Protein AF-A0A973ZEH2-F1 (afdb_monomer_lite)

Secondary structure (DSSP, 8-state):
------------TTTT-TT-EE--EEEE-SSSEEEEE--EE---S-SS--TT--SHHHHHHHHHHHHT--TT---TTS--GGGGS-EEEEE--

Radius of gyration: 17.96 Å; chains: 1; bounding box: 42×30×56 Å

Structure (mmCIF, N/CA/C/O backbone):
data_AF-A0A973ZEH2-F1
#
_entry.id   AF-A0A973ZEH2-F1
#
loop_
_atom_site.group_PDB
_atom_site.id
_atom_site.type_symbol
_atom_site.label_atom_id
_atom_site.label_alt_id
_atom_site.label_comp_id
_atom_site.label_asym_id
_atom_site.label_entity_id
_atom_site.label_seq_id
_atom_site.pdbx_PDB_ins_code
_atom_site.Cartn_x
_atom_site.Cartn_y
_atom_site.Cartn_z
_atom_site.occupancy
_atom_site.B_iso_or_equiv
_atom_site.auth_seq_id
_atom_site.auth_comp_id
_atom_site.auth_asym_id
_atom_site.auth_atom_id
_atom_site.pdbx_PDB_model_num
ATOM 1 N N . SER A 1 1 ? -12.916 11.587 31.304 1.00 45.41 1 SER A N 1
ATOM 2 C CA . SER A 1 1 ? -11.609 11.996 30.753 1.00 45.41 1 SER A CA 1
ATOM 3 C C . SER A 1 1 ? -11.612 11.669 29.269 1.00 45.41 1 SER A C 1
ATOM 5 O O . SER A 1 1 ? -11.519 10.506 28.904 1.00 45.41 1 SER A O 1
ATOM 7 N N . GLY A 1 2 ? -11.858 12.674 28.422 1.00 53.09 2 GLY A N 1
ATOM 8 C CA . GLY A 1 2 ? -11.977 12.516 26.967 1.00 53.09 2 GLY A CA 1
ATOM 9 C C . GLY A 1 2 ? -10.608 12.302 26.331 1.00 53.09 2 GLY A C 1
ATOM 10 O O . GLY A 1 2 ? -9.922 13.264 26.007 1.00 53.09 2 GLY A O 1
ATOM 11 N N . GLY A 1 3 ? -10.183 11.041 26.248 1.00 52.94 3 GLY A N 1
ATOM 12 C CA . GLY A 1 3 ? -8.869 10.662 25.745 1.00 52.94 3 GLY A CA 1
ATOM 13 C C . GLY A 1 3 ? -8.741 10.947 24.255 1.00 52.94 3 GLY A C 1
ATOM 14 O O . GLY A 1 3 ? -9.266 10.206 23.431 1.00 52.94 3 GLY A O 1
ATOM 15 N N . HIS A 1 4 ? -8.015 12.004 23.908 1.00 61.41 4 HIS A N 1
ATOM 16 C CA . HIS A 1 4 ? -7.475 12.167 22.567 1.00 61.41 4 HIS A CA 1
ATOM 17 C C . HIS A 1 4 ? -6.395 11.095 22.368 1.00 61.41 4 HIS A C 1
ATOM 19 O O . HIS A 1 4 ? -5.327 11.169 22.973 1.00 61.41 4 HIS A O 1
ATOM 25 N N . ALA A 1 5 ? -6.694 10.068 21.574 1.00 67.56 5 ALA A N 1
ATOM 26 C CA . ALA A 1 5 ? -5.713 9.067 21.177 1.00 67.56 5 ALA A CA 1
ATOM 27 C C . ALA A 1 5 ? -4.939 9.589 19.961 1.00 67.56 5 ALA A C 1
ATOM 29 O O . ALA A 1 5 ? -5.533 9.915 18.932 1.00 67.56 5 ALA A 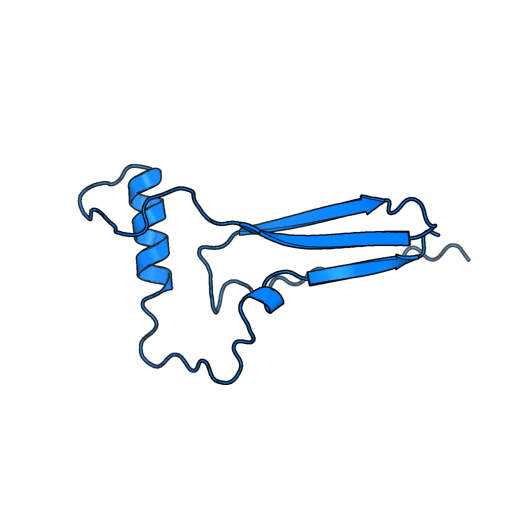O 1
ATOM 30 N N . PHE A 1 6 ? -3.619 9.695 20.096 1.00 70.88 6 PHE A N 1
ATOM 31 C CA . PHE A 1 6 ? -2.731 9.911 18.962 1.00 70.88 6 PHE A CA 1
ATOM 32 C C . PHE A 1 6 ? -2.477 8.565 18.281 1.00 70.88 6 PHE A C 1
ATOM 34 O O . PHE A 1 6 ? -2.234 7.567 18.959 1.00 70.88 6 PHE A O 1
ATOM 41 N N . TRP A 1 7 ? -2.530 8.553 16.953 1.00 72.50 7 TRP A N 1
ATOM 42 C CA . TRP A 1 7 ? -2.244 7.376 16.142 1.00 72.50 7 TRP A CA 1
ATOM 43 C C . TRP A 1 7 ? -1.121 7.706 15.170 1.00 72.50 7 TRP A C 1
ATOM 45 O O . TRP A 1 7 ? -1.081 8.797 14.603 1.00 72.50 7 TRP A O 1
ATOM 55 N N . GLU A 1 8 ? -0.236 6.742 14.957 1.00 74.88 8 GLU A N 1
ATOM 56 C CA . GLU A 1 8 ? 0.820 6.806 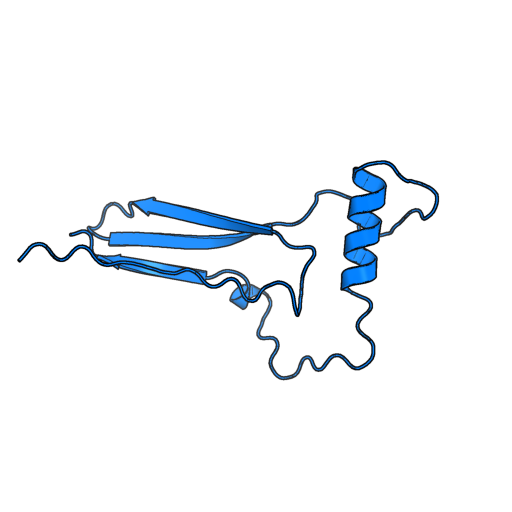13.958 1.00 74.88 8 GLU A CA 1
ATOM 57 C C . GLU A 1 8 ? 0.627 5.659 12.965 1.00 74.88 8 GLU A C 1
ATOM 59 O O . GLU A 1 8 ? 0.354 4.522 13.353 1.00 74.88 8 GLU A O 1
ATOM 64 N N . ILE A 1 9 ? 0.783 5.962 11.677 1.00 72.88 9 ILE A N 1
ATOM 65 C CA . ILE A 1 9 ? 0.842 4.960 10.615 1.00 72.88 9 ILE A CA 1
ATOM 66 C C . ILE A 1 9 ? 2.271 4.962 10.080 1.00 72.88 9 ILE A C 1
ATOM 68 O O . ILE A 1 9 ? 2.676 5.885 9.378 1.00 72.88 9 ILE A O 1
ATOM 72 N N . SER A 1 10 ? 3.024 3.910 10.391 1.00 70.56 10 SER A N 1
ATOM 73 C CA . SER A 1 10 ? 4.350 3.681 9.817 1.00 70.56 10 SER A CA 1
ATOM 74 C C . SER A 1 10 ? 4.223 2.808 8.569 1.00 70.56 10 SER A C 1
ATOM 76 O O . SER A 1 10 ? 3.935 1.615 8.655 1.00 70.56 10 SER A O 1
ATOM 78 N N . THR A 1 11 ? 4.421 3.387 7.383 1.00 66.62 11 THR A N 1
ATOM 79 C CA . THR A 1 11 ? 4.409 2.625 6.126 1.00 66.62 11 THR A CA 1
ATOM 80 C C . THR A 1 11 ? 5.784 2.007 5.873 1.00 66.62 11 THR A C 1
ATOM 82 O O . THR A 1 11 ? 6.720 2.705 5.492 1.00 66.62 11 THR A O 1
ATOM 85 N N . ALA A 1 12 ? 5.912 0.688 6.027 1.00 57.66 12 ALA A N 1
ATOM 86 C CA . ALA A 1 12 ? 7.160 -0.043 5.761 1.00 57.66 12 ALA A CA 1
ATOM 87 C C . ALA A 1 12 ? 7.464 -0.266 4.253 1.00 57.66 12 ALA A C 1
ATOM 89 O O . ALA A 1 12 ? 8.390 -0.994 3.905 1.00 57.66 12 ALA A O 1
ATOM 90 N N . SER A 1 13 ? 6.689 0.327 3.335 1.00 53.03 13 SER A N 1
ATOM 91 C CA . SER A 1 13 ? 6.500 -0.181 1.963 1.00 53.03 13 SER A CA 1
ATOM 92 C C . SER A 1 13 ? 7.639 0.041 0.960 1.00 53.03 13 SER A C 1
ATOM 94 O O . SER A 1 13 ? 7.521 -0.437 -0.165 1.00 53.03 13 SER A O 1
ATOM 96 N N . HIS A 1 14 ? 8.741 0.710 1.314 1.00 54.59 14 HIS A N 1
ATOM 97 C CA . HIS A 1 14 ? 9.841 0.915 0.357 1.00 54.59 14 HIS A CA 1
ATOM 98 C C . HIS A 1 14 ? 10.760 -0.301 0.173 1.00 54.59 14 HIS A C 1
ATOM 100 O O . HIS A 1 14 ? 11.579 -0.286 -0.741 1.00 54.59 14 HIS A O 1
ATOM 106 N N . VAL A 1 15 ? 10.662 -1.332 1.019 1.00 57.88 15 VAL A N 1
ATOM 107 C CA . VAL A 1 15 ? 11.586 -2.477 0.942 1.00 57.88 15 VAL A CA 1
ATOM 108 C C . VAL A 1 15 ? 11.152 -3.491 -0.120 1.00 57.88 15 VAL A C 1
ATOM 110 O O . VAL A 1 15 ? 11.995 -3.945 -0.887 1.00 57.88 15 VAL A O 1
ATOM 113 N N . ASP A 1 16 ? 9.853 -3.801 -0.211 1.00 64.75 16 ASP A N 1
ATOM 114 C CA . ASP A 1 16 ? 9.381 -4.918 -1.048 1.00 64.75 16 ASP A CA 1
ATOM 115 C C . ASP A 1 16 ? 8.694 -4.482 -2.349 1.00 64.75 16 ASP A C 1
ATOM 117 O O . ASP A 1 16 ? 8.883 -5.104 -3.393 1.00 64.75 16 ASP A O 1
ATOM 121 N N . PHE A 1 17 ? 7.878 -3.423 -2.303 1.00 76.94 17 PHE A N 1
ATOM 122 C CA . PHE A 1 17 ? 7.097 -2.956 -3.453 1.00 76.94 17 PHE A CA 1
ATOM 123 C C . PHE A 1 17 ? 7.077 -1.422 -3.519 1.00 76.94 17 PHE A C 1
ATOM 125 O O . PHE A 1 17 ? 6.007 -0.816 -3.391 1.00 76.94 17 PHE A O 1
ATOM 132 N N . PRO A 1 18 ? 8.242 -0.772 -3.700 1.00 79.56 18 PRO A N 1
ATOM 133 C CA . PRO A 1 18 ? 8.351 0.685 -3.651 1.00 79.56 18 PRO A CA 1
ATOM 134 C C . PRO A 1 18 ? 7.522 1.378 -4.749 1.00 79.56 18 PRO A C 1
ATOM 136 O O . PRO A 1 18 ? 7.170 2.551 -4.616 1.00 79.56 18 PRO A O 1
ATOM 139 N N . GLN A 1 19 ? 7.151 0.661 -5.816 1.00 87.00 19 GLN A N 1
ATOM 140 C CA . GLN A 1 19 ? 6.266 1.153 -6.871 1.00 87.00 19 GLN A CA 1
ATOM 141 C C . GLN A 1 19 ? 4.790 1.272 -6.491 1.00 87.00 19 GLN A C 1
ATOM 143 O O . GLN A 1 19 ? 4.022 1.882 -7.238 1.00 87.00 19 GLN A O 1
ATOM 148 N N . LEU A 1 20 ? 4.379 0.692 -5.363 1.00 86.62 20 LEU A N 1
ATOM 149 C CA . LEU A 1 20 ? 3.005 0.776 -4.887 1.00 86.62 20 LEU A CA 1
ATOM 150 C C . LEU A 1 20 ? 2.824 2.007 -4.000 1.00 86.62 20 LEU A C 1
ATOM 152 O O . LEU A 1 20 ? 3.593 2.245 -3.070 1.00 86.62 20 LEU A O 1
ATOM 156 N N . ALA A 1 21 ? 1.752 2.753 -4.249 1.00 86.81 21 ALA A N 1
ATOM 157 C CA . ALA A 1 21 ? 1.262 3.762 -3.318 1.00 86.81 21 ALA A CA 1
ATOM 158 C C . ALA A 1 21 ? 0.196 3.149 -2.401 1.00 86.81 21 ALA A C 1
ATOM 160 O O . ALA A 1 21 ? -0.408 2.125 -2.726 1.00 86.81 21 ALA A O 1
ATOM 161 N N . ARG A 1 22 ? -0.043 3.774 -1.245 1.00 88.12 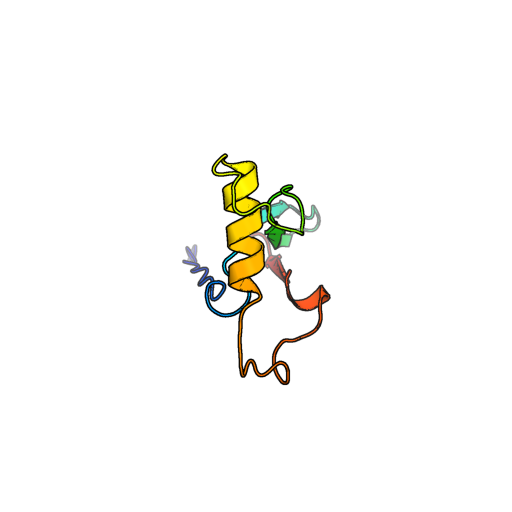22 ARG A N 1
ATOM 162 C CA . ARG A 1 22 ? -1.042 3.328 -0.267 1.00 88.12 22 ARG A CA 1
ATOM 163 C C . ARG A 1 22 ? -2.086 4.411 -0.046 1.00 88.12 22 ARG A C 1
ATOM 165 O O . ARG A 1 22 ? -1.732 5.545 0.268 1.00 88.12 22 ARG A O 1
ATOM 172 N N . ILE A 1 23 ? -3.354 4.040 -0.174 1.00 90.69 23 ILE A N 1
ATOM 173 C CA . ILE A 1 23 ? -4.489 4.863 0.239 1.00 90.69 23 ILE A CA 1
ATOM 174 C C . ILE A 1 23 ? -4.876 4.445 1.658 1.00 90.69 23 ILE A C 1
ATOM 176 O O . ILE A 1 23 ? -4.883 3.257 1.977 1.00 90.69 23 ILE A O 1
ATOM 180 N N . ILE A 1 24 ? -5.171 5.432 2.504 1.00 91.06 24 ILE A N 1
ATOM 181 C CA . ILE A 1 24 ? -5.801 5.221 3.806 1.00 91.06 24 ILE A CA 1
ATOM 182 C C . ILE A 1 24 ? -7.239 5.718 3.698 1.00 91.06 24 ILE A C 1
ATOM 184 O O . ILE A 1 24 ? -7.466 6.918 3.543 1.00 91.06 24 ILE A O 1
ATOM 188 N N . GLU A 1 25 ? -8.197 4.800 3.749 1.00 93.94 25 GLU A N 1
ATOM 189 C CA . GLU A 1 25 ? -9.624 5.112 3.638 1.00 93.94 25 GLU A CA 1
ATOM 190 C C . GLU A 1 25 ? -10.278 4.965 5.007 1.00 93.94 25 GLU A C 1
ATOM 192 O O . GLU A 1 25 ? -10.110 3.941 5.667 1.00 93.94 25 GLU A O 1
ATOM 197 N N . VAL A 1 26 ? -11.019 5.989 5.431 1.00 94.56 26 VAL A N 1
ATOM 198 C CA . VAL A 1 26 ? -11.765 5.984 6.694 1.00 94.56 26 VAL A CA 1
ATOM 199 C C . VAL A 1 26 ? -13.236 5.774 6.374 1.00 94.56 26 VAL A C 1
ATOM 201 O O . VAL A 1 26 ? -13.838 6.588 5.673 1.00 94.56 26 VAL A O 1
ATOM 204 N N . VAL A 1 27 ? -13.809 4.691 6.889 1.00 97.19 27 VAL A N 1
ATOM 205 C CA . VAL A 1 27 ? -15.184 4.283 6.592 1.00 97.19 27 VAL A CA 1
ATOM 206 C C . VAL A 1 27 ? -15.989 4.196 7.877 1.00 97.19 27 VAL A C 1
ATOM 208 O O . VAL A 1 27 ? -15.567 3.577 8.849 1.00 97.19 27 VAL A O 1
ATOM 211 N N . ASP A 1 28 ? -17.163 4.818 7.877 1.00 96.75 28 ASP A N 1
ATOM 212 C CA . ASP A 1 28 ? -18.188 4.589 8.886 1.00 96.75 28 ASP A CA 1
ATOM 213 C C . ASP A 1 28 ? -18.973 3.319 8.521 1.00 96.75 28 ASP A C 1
ATOM 215 O O . ASP A 1 28 ? -19.621 3.270 7.475 1.00 96.75 28 ASP A O 1
ATOM 219 N N . ASN A 1 29 ? -18.938 2.308 9.392 1.00 97.06 29 ASN A N 1
ATOM 220 C CA . ASN A 1 29 ? -19.585 1.016 9.141 1.00 97.06 29 ASN A CA 1
ATOM 221 C C . ASN A 1 29 ? -21.090 0.999 9.474 1.00 97.06 29 ASN A C 1
ATOM 223 O O . ASN A 1 29 ? -21.771 0.005 9.238 1.00 97.06 29 ASN A O 1
ATOM 227 N N . GLY A 1 30 ? -21.634 2.074 10.050 1.00 97.56 30 GLY A N 1
ATOM 228 C CA . GLY A 1 30 ? -23.047 2.193 10.428 1.00 97.56 30 GLY A CA 1
ATOM 229 C C . GLY A 1 30 ? -23.467 1.378 11.658 1.00 97.56 30 GLY A C 1
ATOM 230 O O . GLY A 1 30 ? -24.598 1.508 12.116 1.00 97.56 30 GLY A O 1
ATOM 231 N N . ASP A 1 31 ? -22.563 0.591 12.238 1.00 97.00 31 ASP A N 1
ATOM 232 C CA . ASP A 1 31 ? -22.816 -0.336 13.352 1.00 97.00 31 ASP A CA 1
ATOM 233 C C . ASP A 1 31 ? -22.144 0.093 14.671 1.00 97.00 31 ASP A C 1
ATOM 235 O O . ASP A 1 31 ? -22.006 -0.686 15.613 1.00 97.00 31 ASP A O 1
ATOM 239 N N . GLY A 1 32 ? -21.711 1.354 14.744 1.00 95.75 32 GLY A N 1
ATOM 240 C CA . GLY A 1 32 ? -20.936 1.866 15.873 1.00 95.75 32 GLY A CA 1
ATOM 241 C C . GLY A 1 32 ? -19.431 1.614 15.757 1.00 95.75 32 GLY A C 1
ATOM 242 O O . GLY A 1 32 ? -18.711 1.882 16.717 1.00 95.75 32 GLY A O 1
ATOM 243 N N . THR A 1 33 ? -18.935 1.154 14.603 1.00 96.19 33 THR A N 1
ATOM 244 C CA . THR A 1 33 ? -17.498 1.039 14.312 1.00 96.19 33 THR A CA 1
ATOM 245 C C . THR A 1 33 ? -17.049 1.926 13.143 1.00 96.19 33 THR A C 1
ATOM 247 O O . THR A 1 33 ? -17.865 2.454 12.383 1.00 96.19 33 THR A O 1
ATOM 250 N N . ILE A 1 34 ? -15.737 2.145 13.050 1.00 95.44 34 ILE A N 1
ATOM 251 C CA . ILE A 1 34 ? -15.034 2.782 11.932 1.00 95.44 34 ILE A CA 1
ATOM 252 C C . ILE A 1 34 ? -13.956 1.814 11.450 1.00 95.44 34 ILE A C 1
ATOM 254 O O . ILE A 1 34 ? -13.262 1.219 12.277 1.00 95.44 34 ILE A O 1
ATOM 258 N N . SER A 1 35 ? -13.773 1.716 10.137 1.00 95.00 35 SER A N 1
ATOM 259 C CA . SER A 1 35 ? -12.679 0.963 9.524 1.00 95.00 35 SER A CA 1
ATOM 260 C C . SER A 1 35 ? -11.638 1.891 8.904 1.00 95.00 35 SER A C 1
ATOM 262 O O . SER A 1 35 ? -11.979 2.889 8.265 1.00 95.00 35 SER A O 1
ATOM 264 N N . LEU A 1 36 ? -10.361 1.549 9.082 1.00 93.12 36 LEU A N 1
ATOM 265 C CA . LEU A 1 36 ? -9.250 2.085 8.299 1.00 93.12 36 LEU A CA 1
ATOM 266 C C . LEU A 1 36 ? -8.793 1.012 7.312 1.00 93.12 36 LEU A C 1
ATOM 268 O O . LEU A 1 36 ? -8.195 0.014 7.724 1.00 93.12 36 LEU A O 1
ATOM 272 N N . PHE A 1 37 ? -9.037 1.229 6.022 1.00 93.38 37 PHE A N 1
ATOM 273 C CA . PHE A 1 37 ? -8.520 0.369 4.957 1.00 93.38 37 PHE A CA 1
ATOM 274 C C . PHE A 1 37 ? -7.195 0.908 4.426 1.00 93.38 37 PHE A C 1
ATOM 276 O O . PHE A 1 37 ? -7.023 2.117 4.275 1.00 93.38 37 PHE A O 1
ATOM 283 N N . THR A 1 38 ? -6.253 0.008 4.136 1.00 89.62 38 THR A N 1
ATOM 284 C CA . THR A 1 38 ? -4.894 0.358 3.690 1.00 89.62 38 THR A CA 1
ATOM 285 C C . THR A 1 38 ? -4.583 -0.137 2.275 1.00 89.62 38 THR A C 1
ATOM 287 O O . THR A 1 38 ? -3.574 -0.799 2.026 1.00 89.62 38 THR A O 1
ATOM 290 N N . THR A 1 39 ? -5.473 0.168 1.334 1.00 90.00 39 THR A N 1
ATOM 291 C CA . THR A 1 39 ? -5.420 -0.321 -0.047 1.00 90.00 39 THR A CA 1
ATOM 292 C C . THR A 1 39 ? -4.135 0.111 -0.766 1.00 90.00 39 THR A C 1
ATOM 294 O O . THR A 1 39 ? -3.862 1.303 -0.927 1.00 90.00 39 THR A O 1
ATOM 297 N N . LEU A 1 40 ? -3.350 -0.859 -1.245 1.00 88.25 40 LEU A N 1
ATOM 298 C CA . LEU A 1 40 ? -2.257 -0.621 -2.184 1.00 88.25 40 LEU A CA 1
ATOM 299 C C . LEU A 1 40 ? -2.797 -0.420 -3.600 1.00 88.25 40 LEU A C 1
ATOM 301 O O . LEU A 1 40 ? -3.595 -1.214 -4.100 1.00 88.25 40 LEU A O 1
ATOM 305 N N . ILE A 1 41 ? -2.292 0.615 -4.260 1.00 88.94 41 ILE A N 1
ATOM 306 C CA . ILE A 1 41 ? -2.567 0.939 -5.657 1.00 88.94 41 ILE A CA 1
ATOM 307 C C . ILE A 1 41 ? -1.261 0.986 -6.449 1.00 88.94 41 ILE A C 1
ATOM 309 O O . ILE A 1 41 ? -0.180 1.203 -5.900 1.00 88.94 41 ILE A O 1
ATOM 313 N N . GLU A 1 42 ? -1.362 0.803 -7.760 1.00 88.62 42 GLU A N 1
ATOM 314 C CA . GLU A 1 42 ? -0.224 0.841 -8.674 1.00 88.62 42 GLU A CA 1
ATOM 315 C C . GLU A 1 42 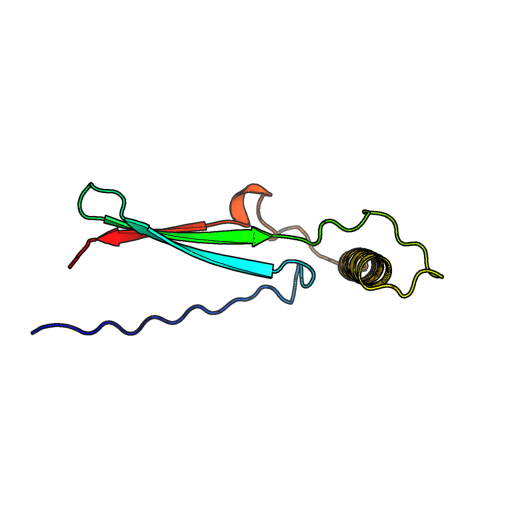? -0.540 1.732 -9.880 1.00 88.62 42 GLU A C 1
ATOM 317 O O . GLU A 1 42 ? -1.702 1.999 -10.190 1.00 88.62 42 GLU A O 1
ATOM 322 N N . SER A 1 43 ? 0.501 2.173 -10.585 1.00 91.06 43 SER A N 1
ATOM 323 C CA . SER A 1 43 ? 0.354 2.861 -11.866 1.00 91.06 43 SER A CA 1
ATOM 324 C C . SER A 1 43 ? -0.399 2.010 -12.897 1.00 91.06 43 SER A C 1
ATOM 326 O O . SER A 1 43 ? -0.132 0.819 -13.060 1.00 91.06 43 SER A O 1
ATOM 328 N N . ALA A 1 44 ? -1.263 2.651 -13.685 1.00 93.56 44 ALA A N 1
ATOM 329 C CA . ALA A 1 44 ? -1.925 2.038 -14.839 1.00 93.56 44 ALA A CA 1
ATOM 330 C C . ALA A 1 44 ? -0.995 1.853 -16.061 1.00 93.56 44 ALA A C 1
ATOM 332 O O . ALA A 1 44 ? -1.452 1.466 -17.135 1.00 93.56 44 ALA A O 1
ATOM 333 N N . ALA A 1 45 ? 0.302 2.149 -15.925 1.00 94.69 45 ALA A N 1
ATOM 334 C CA . ALA A 1 45 ? 1.285 1.949 -16.983 1.00 94.69 45 ALA A CA 1
ATOM 335 C C . ALA A 1 45 ? 1.386 0.469 -17.412 1.00 94.69 45 ALA A C 1
ATOM 337 O O . ALA A 1 45 ? 1.047 -0.426 -16.631 1.00 94.69 45 ALA A O 1
ATOM 338 N N . PRO A 1 46 ? 1.894 0.177 -18.622 1.00 92.31 46 PRO A N 1
ATOM 339 C CA . PRO A 1 46 ? 2.159 -1.192 -19.059 1.00 92.31 46 PRO A CA 1
ATOM 340 C C . PRO A 1 46 ? 3.106 -1.953 -18.118 1.00 92.31 46 PRO A C 1
ATOM 342 O O . PRO A 1 46 ? 3.946 -1.367 -17.435 1.00 92.31 46 PRO A O 1
ATOM 345 N N . HIS A 1 47 ? 3.001 -3.285 -18.099 1.00 87.69 47 HIS A N 1
ATOM 346 C CA . HIS A 1 47 ? 3.911 -4.126 -17.311 1.00 87.69 47 HIS A CA 1
ATOM 347 C C . HIS A 1 47 ? 5.325 -4.217 -17.899 1.00 87.69 47 HIS A C 1
ATOM 349 O O . HIS A 1 47 ? 6.272 -4.395 -17.142 1.00 87.69 47 HIS A O 1
ATOM 355 N N . ARG A 1 48 ? 5.469 -4.128 -19.229 1.00 90.25 48 ARG A N 1
ATOM 356 C CA . ARG A 1 48 ? 6.767 -4.151 -19.917 1.00 90.25 48 ARG A CA 1
ATOM 357 C C . ARG A 1 48 ? 7.202 -2.724 -20.233 1.00 90.25 48 ARG A C 1
ATOM 359 O O . ARG A 1 48 ? 6.434 -1.981 -20.843 1.00 90.25 48 ARG A O 1
ATOM 366 N N . THR A 1 49 ? 8.443 -2.391 -19.902 1.00 94.50 49 THR A N 1
ATOM 367 C CA . THR A 1 49 ? 9.027 -1.088 -20.220 1.00 94.50 49 THR A CA 1
ATOM 368 C C . THR A 1 49 ? 9.446 -1.004 -21.684 1.00 94.50 49 THR A C 1
ATOM 370 O O . THR A 1 49 ? 10.037 -1.933 -22.238 1.00 94.50 49 THR A O 1
ATOM 373 N N . ASN A 1 50 ? 9.184 0.143 -22.310 1.00 95.38 50 ASN A N 1
ATOM 374 C CA . ASN A 1 50 ? 9.934 0.583 -23.478 1.00 95.38 50 ASN A CA 1
ATOM 375 C C . ASN A 1 50 ? 11.040 1.537 -23.006 1.00 95.38 50 ASN A C 1
ATOM 377 O O . ASN A 1 50 ? 10.746 2.656 -22.600 1.00 95.38 50 ASN A O 1
ATOM 381 N N . PHE A 1 51 ? 12.304 1.114 -23.070 1.00 95.19 51 PHE A N 1
ATOM 382 C CA . PHE A 1 51 ? 13.434 1.888 -22.537 1.00 95.19 51 PHE A CA 1
ATOM 383 C C . PHE A 1 51 ? 13.690 3.224 -23.251 1.00 95.19 51 PHE A C 1
ATOM 385 O O . PHE A 1 51 ? 14.452 4.041 -22.742 1.00 95.19 51 PHE A O 1
ATOM 392 N N . THR A 1 52 ? 13.072 3.467 -24.411 1.00 97.31 52 THR A N 1
ATOM 393 C CA . THR A 1 52 ? 13.163 4.761 -25.104 1.00 97.31 52 THR A CA 1
ATOM 394 C C . THR A 1 52 ? 12.004 5.706 -24.777 1.00 97.31 52 THR A C 1
ATOM 396 O O . THR A 1 52 ? 12.030 6.858 -25.203 1.00 97.31 52 THR A O 1
ATOM 399 N N . ASP A 1 53 ? 10.966 5.239 -24.075 1.00 97.06 53 ASP A N 1
ATOM 400 C CA . ASP A 1 53 ? 9.820 6.057 -23.678 1.00 97.06 53 ASP A CA 1
ATOM 401 C C . ASP A 1 53 ? 10.083 6.709 -22.317 1.00 97.06 53 ASP A C 1
ATOM 403 O O . ASP A 1 53 ? 9.988 6.077 -21.266 1.00 97.06 53 ASP A O 1
ATOM 407 N N . LEU A 1 54 ? 10.414 7.998 -22.350 1.00 96.50 54 LEU A N 1
ATOM 408 C CA . LEU A 1 54 ? 10.677 8.808 -21.159 1.00 96.50 54 LEU A CA 1
ATOM 409 C C . LEU A 1 54 ? 9.467 9.661 -20.745 1.00 96.50 54 LEU A C 1
ATOM 411 O O . LEU A 1 54 ? 9.607 10.597 -19.957 1.00 96.50 54 LEU A O 1
ATOM 415 N N . SER A 1 55 ? 8.276 9.370 -21.280 1.00 97.56 55 SER A N 1
ATOM 416 C CA . SER A 1 55 ? 7.030 9.972 -20.800 1.00 97.56 55 SER A CA 1
ATOM 417 C C . SER A 1 55 ? 6.721 9.531 -19.365 1.00 97.56 55 SER A C 1
ATOM 419 O O . SER A 1 55 ? 7.291 8.569 -18.854 1.00 97.56 55 SER A O 1
ATOM 421 N N . GLN A 1 56 ? 5.762 10.187 -18.707 1.00 96.50 56 GLN A N 1
ATOM 422 C CA . GLN A 1 56 ? 5.308 9.785 -17.370 1.00 96.50 56 GLN A CA 1
ATOM 423 C C . GLN A 1 56 ? 4.887 8.305 -17.316 1.00 96.50 56 GLN A C 1
ATOM 425 O O . GLN A 1 56 ? 5.230 7.598 -16.370 1.00 96.50 56 GLN A O 1
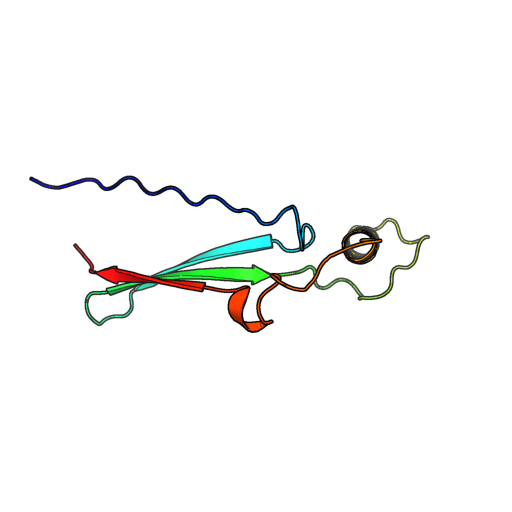ATOM 430 N N . THR A 1 57 ? 4.174 7.826 -18.339 1.00 96.50 57 THR A N 1
ATOM 431 C CA . THR A 1 57 ? 3.746 6.425 -18.435 1.00 96.50 57 THR A CA 1
ATOM 432 C C . THR A 1 57 ? 4.938 5.491 -18.645 1.00 96.50 57 THR A C 1
ATOM 434 O O . THR A 1 57 ? 5.017 4.461 -17.976 1.00 96.50 57 THR A O 1
ATOM 437 N N . GLY A 1 58 ? 5.880 5.861 -19.520 1.00 96.56 58 GLY A N 1
ATOM 438 C CA . GLY A 1 58 ? 7.103 5.093 -19.769 1.00 96.56 58 GLY A CA 1
ATOM 439 C C . GLY A 1 58 ? 7.999 4.983 -18.532 1.00 96.56 58 GLY A C 1
ATOM 440 O O . GLY A 1 58 ? 8.410 3.885 -18.157 1.00 96.56 58 GLY A O 1
ATOM 441 N N . LEU A 1 59 ? 8.205 6.092 -17.814 1.00 95.75 59 LEU A N 1
ATOM 442 C CA . LEU A 1 59 ? 8.957 6.118 -16.556 1.00 95.75 59 LEU A CA 1
ATOM 443 C C . LEU A 1 59 ? 8.256 5.337 -15.437 1.00 95.75 59 LEU A C 1
ATOM 445 O O . LEU A 1 59 ? 8.923 4.669 -14.648 1.00 95.75 59 LEU A O 1
ATOM 449 N N . ALA A 1 60 ? 6.922 5.363 -15.374 1.00 94.75 60 ALA A N 1
ATOM 450 C CA . ALA A 1 60 ? 6.176 4.548 -14.418 1.00 94.75 60 ALA A CA 1
ATOM 451 C C . ALA A 1 60 ? 6.288 3.040 -14.717 1.00 94.75 60 ALA A C 1
ATOM 453 O O . ALA A 1 60 ? 6.385 2.242 -13.784 1.00 94.75 60 ALA A O 1
ATOM 454 N N . ALA A 1 61 ? 6.317 2.644 -15.997 1.00 94.88 61 ALA A N 1
ATOM 455 C CA . ALA A 1 61 ? 6.601 1.262 -16.392 1.00 94.88 61 ALA A CA 1
ATOM 456 C C . ALA A 1 61 ? 8.037 0.855 -16.011 1.00 94.88 61 ALA A C 1
ATOM 458 O O . ALA A 1 61 ? 8.225 -0.189 -15.385 1.00 94.88 61 ALA A O 1
ATOM 459 N N . LEU A 1 62 ? 9.022 1.724 -16.283 1.00 94.06 62 LEU A N 1
ATOM 460 C CA . LEU A 1 62 ? 10.424 1.505 -15.912 1.00 94.06 62 LEU A CA 1
ATOM 461 C C . LEU A 1 62 ? 10.594 1.316 -14.401 1.00 94.06 62 LEU A C 1
ATOM 463 O O . LEU A 1 62 ? 11.287 0.399 -13.964 1.00 94.06 62 LEU A O 1
ATOM 467 N N . TYR A 1 63 ? 9.938 2.149 -13.591 1.00 91.00 63 TYR A N 1
ATOM 468 C CA . TYR A 1 63 ? 10.005 2.048 -12.135 1.00 91.00 63 TYR A CA 1
ATOM 469 C C . TYR A 1 63 ? 9.464 0.711 -11.616 1.00 91.00 63 TYR A C 1
ATOM 471 O O . TYR A 1 63 ? 10.081 0.089 -10.747 1.00 91.00 63 TYR A O 1
ATOM 479 N N . ARG A 1 64 ? 8.353 0.224 -12.184 1.00 89.56 64 ARG A N 1
ATOM 480 C CA . ARG A 1 64 ? 7.808 -1.100 -11.859 1.00 89.56 64 ARG A CA 1
ATOM 481 C C . ARG A 1 64 ? 8.811 -2.211 -12.174 1.00 89.56 64 ARG A C 1
ATOM 483 O O . ARG A 1 64 ? 9.008 -3.092 -11.342 1.00 89.56 64 ARG A O 1
ATOM 490 N N . GLU A 1 65 ? 9.434 -2.182 -13.350 1.00 90.25 65 GLU A N 1
ATOM 491 C CA . GLU A 1 65 ? 10.398 -3.209 -13.763 1.00 90.25 65 GLU A CA 1
ATOM 492 C C . GLU A 1 65 ? 11.642 -3.222 -12.865 1.00 90.25 65 GLU A C 1
ATOM 494 O O . GLU A 1 65 ? 12.055 -4.285 -12.400 1.00 90.25 65 GLU A O 1
ATOM 499 N N . LEU A 1 66 ? 12.181 -2.044 -12.533 1.00 88.81 66 LEU A N 1
ATOM 500 C CA . LEU A 1 66 ? 13.297 -1.913 -11.593 1.00 88.81 66 LEU A CA 1
ATOM 501 C C . LEU A 1 66 ? 12.942 -2.419 -10.192 1.00 88.81 66 LEU A C 1
ATOM 503 O O . LEU A 1 66 ? 13.768 -3.064 -9.554 1.00 88.81 66 LEU A O 1
ATOM 507 N N . SER A 1 67 ? 11.714 -2.183 -9.732 1.00 85.81 67 SER A N 1
ATOM 508 C CA . SER A 1 67 ? 11.260 -2.626 -8.407 1.00 85.81 67 SER A CA 1
ATOM 509 C C . SER A 1 67 ? 11.164 -4.151 -8.279 1.00 85.81 67 SER A C 1
ATOM 511 O O . SER A 1 67 ? 11.228 -4.680 -7.175 1.00 85.81 67 SER A O 1
ATOM 513 N N . LEU A 1 68 ? 11.038 -4.875 -9.398 1.00 81.50 68 LEU A N 1
ATOM 514 C CA . LEU A 1 68 ? 11.075 -6.342 -9.428 1.00 81.50 68 LEU A CA 1
ATOM 515 C C . LEU A 1 68 ? 12.493 -6.904 -9.601 1.00 81.50 68 LEU A C 1
ATOM 517 O O . LEU A 1 68 ? 12.694 -8.114 -9.467 1.00 81.50 68 LEU A O 1
ATOM 521 N N . ASN A 1 69 ? 13.486 -6.057 -9.880 1.00 78.94 69 ASN A N 1
ATOM 522 C CA . ASN A 1 69 ? 14.878 -6.463 -10.011 1.00 78.94 69 ASN A CA 1
ATOM 523 C C . ASN A 1 69 ? 15.534 -6.607 -8.628 1.00 78.94 69 ASN A C 1
ATOM 525 O O . ASN A 1 69 ? 16.359 -5.789 -8.223 1.00 78.94 69 ASN A O 1
ATOM 529 N N . ALA A 1 70 ? 15.171 -7.673 -7.910 1.00 78.50 70 ALA A N 1
ATOM 530 C CA . ALA A 1 70 ? 15.678 -7.978 -6.573 1.00 78.50 70 ALA A CA 1
ATOM 531 C C . ALA A 1 70 ? 16.484 -9.301 -6.534 1.00 78.50 70 ALA A C 1
ATOM 533 O O . ALA A 1 70 ? 16.002 -10.316 -6.016 1.00 78.50 70 ALA A O 1
ATOM 534 N N . PRO A 1 71 ? 17.720 -9.337 -7.079 1.00 80.00 71 PRO A N 1
ATOM 535 C CA . PRO A 1 71 ? 18.593 -10.504 -6.971 1.00 80.00 71 PRO A CA 1
ATOM 536 C C . PRO A 1 71 ? 18.827 -10.901 -5.507 1.00 80.00 71 PRO A C 1
ATOM 538 O O . PRO A 1 71 ? 19.220 -10.079 -4.684 1.00 80.00 71 PRO A O 1
ATOM 541 N N . GLY A 1 72 ? 18.601 -12.173 -5.177 1.00 81.38 72 GLY A N 1
ATOM 542 C CA . GLY A 1 72 ? 18.772 -12.681 -3.810 1.00 81.38 72 GLY A CA 1
ATOM 543 C C . GLY A 1 72 ? 17.608 -12.384 -2.857 1.00 81.38 72 GLY A C 1
ATOM 544 O O . GLY A 1 72 ? 17.736 -12.653 -1.660 1.00 81.38 72 GLY A O 1
ATOM 545 N N . ALA A 1 73 ? 16.477 -11.872 -3.359 1.00 79.31 73 ALA A N 1
ATOM 546 C CA . ALA A 1 73 ? 15.269 -11.687 -2.560 1.00 79.31 73 ALA A CA 1
ATOM 547 C C . ALA A 1 73 ? 14.835 -12.995 -1.873 1.00 79.31 73 ALA A C 1
ATOM 549 O O . ALA A 1 73 ? 14.778 -14.062 -2.490 1.00 79.31 73 ALA A O 1
ATOM 550 N N . ARG A 1 74 ? 14.498 -12.905 -0.581 1.00 79.31 74 ARG A N 1
ATOM 551 C CA . ARG A 1 74 ? 13.912 -14.005 0.195 1.00 79.31 74 ARG A CA 1
ATOM 552 C C . ARG A 1 74 ? 12.410 -13.800 0.301 1.00 79.31 74 ARG A C 1
ATOM 554 O O . ARG A 1 74 ? 11.959 -12.890 0.980 1.00 79.31 74 ARG A O 1
ATOM 561 N N . SER A 1 75 ? 11.637 -14.688 -0.312 1.00 77.94 75 SER A N 1
ATOM 562 C CA . SER A 1 75 ? 10.170 -14.650 -0.272 1.00 77.94 75 SER A CA 1
ATOM 563 C C . SER A 1 75 ? 9.556 -15.423 0.901 1.00 77.94 75 SER A C 1
ATOM 565 O O . SER A 1 75 ? 8.342 -15.412 1.071 1.00 77.94 75 SER A O 1
ATOM 567 N N . THR A 1 76 ? 10.367 -16.081 1.735 1.00 84.38 76 THR A N 1
ATOM 568 C CA . THR A 1 76 ? 9.892 -17.007 2.781 1.00 84.38 76 THR A CA 1
ATOM 569 C C . THR A 1 76 ? 9.036 -16.353 3.867 1.00 84.38 76 THR A C 1
ATOM 571 O O . THR A 1 76 ? 8.316 -17.063 4.558 1.00 84.38 76 THR A O 1
ATOM 574 N N . LEU A 1 77 ? 9.119 -15.029 4.033 1.00 81.69 77 LEU A N 1
ATOM 575 C CA . LEU A 1 77 ? 8.339 -14.247 5.003 1.00 81.69 77 LEU A CA 1
ATOM 576 C C . LEU A 1 77 ? 7.470 -13.165 4.329 1.00 81.69 77 LEU A C 1
ATOM 578 O O . LEU A 1 77 ? 7.046 -12.227 4.991 1.00 81.69 77 LEU A O 1
ATOM 582 N N . GLY A 1 78 ? 7.227 -13.267 3.018 1.00 77.62 78 GLY A N 1
ATOM 583 C CA . GLY A 1 78 ? 6.567 -12.209 2.237 1.00 77.62 78 GLY A CA 1
ATOM 584 C C . GLY A 1 78 ? 5.039 -12.129 2.366 1.00 77.62 78 GLY A C 1
ATOM 585 O O . GLY A 1 78 ? 4.445 -11.205 1.813 1.00 77.62 78 GLY A O 1
ATOM 586 N N . GLY A 1 79 ? 4.407 -13.082 3.058 1.00 84.62 79 GLY A N 1
ATOM 587 C CA . GLY A 1 79 ? 2.947 -13.209 3.124 1.00 84.62 79 GLY A CA 1
ATOM 588 C C . GLY A 1 79 ? 2.296 -13.593 1.787 1.00 84.62 79 GLY A C 1
ATOM 589 O O . GLY A 1 79 ? 2.959 -13.767 0.760 1.00 84.62 79 GLY A O 1
ATOM 590 N N . ASP A 1 80 ? 0.973 -13.725 1.803 1.00 85.38 80 ASP A N 1
ATOM 591 C CA . ASP A 1 80 ? 0.150 -13.988 0.628 1.00 85.38 80 ASP A CA 1
ATOM 592 C C . ASP A 1 80 ? -0.271 -12.688 -0.073 1.00 85.38 80 ASP A C 1
ATOM 594 O O . ASP A 1 80 ? -0.239 -11.586 0.474 1.00 85.38 80 ASP A O 1
ATOM 598 N N . ARG A 1 81 ? -0.761 -12.796 -1.317 1.00 80.62 81 ARG A N 1
ATOM 599 C CA . ARG A 1 81 ? -1.243 -11.631 -2.088 1.00 80.62 81 ARG A CA 1
ATOM 600 C C . ARG A 1 81 ? -2.314 -10.819 -1.345 1.00 80.62 81 ARG A C 1
ATOM 602 O O . ARG A 1 81 ? -2.400 -9.612 -1.558 1.00 80.62 81 ARG A O 1
ATOM 609 N N . LYS A 1 82 ? -3.133 -11.477 -0.517 1.00 83.88 82 LYS A N 1
ATOM 610 C CA . LYS A 1 82 ? -4.208 -10.839 0.256 1.00 83.88 82 LYS A CA 1
ATOM 611 C C . LYS A 1 82 ? -3.687 -10.035 1.449 1.00 83.88 82 LYS A C 1
ATOM 613 O O . LYS A 1 82 ? -4.345 -9.076 1.826 1.00 83.88 82 LYS A O 1
ATOM 618 N N . ASP A 1 83 ? -2.492 -10.341 1.950 1.00 84.38 83 ASP A N 1
ATOM 619 C CA . ASP A 1 83 ? -1.915 -9.697 3.140 1.00 84.38 83 ASP A CA 1
ATOM 620 C C . ASP A 1 83 ? -1.398 -8.276 2.859 1.00 84.38 83 ASP A C 1
ATOM 622 O O . ASP A 1 83 ? -1.013 -7.537 3.761 1.00 84.38 83 ASP A O 1
ATOM 626 N N . ARG A 1 84 ? -1.403 -7.867 1.587 1.00 81.50 84 ARG A N 1
ATOM 627 C CA . ARG A 1 84 ? -0.970 -6.539 1.135 1.00 81.50 84 ARG A CA 1
ATOM 628 C C . ARG A 1 84 ? -1.877 -5.407 1.615 1.00 81.50 84 ARG A C 1
ATOM 630 O O . ARG A 1 84 ? -1.384 -4.299 1.837 1.00 81.50 84 ARG A O 1
ATOM 637 N N . ASN A 1 85 ? -3.171 -5.694 1.752 1.00 88.00 85 ASN A N 1
ATOM 638 C CA . ASN A 1 85 ? -4.193 -4.747 2.177 1.00 88.00 85 ASN A CA 1
ATOM 639 C C . ASN A 1 85 ? -4.747 -5.204 3.521 1.00 88.00 85 ASN A C 1
ATOM 641 O O . ASN A 1 85 ? -5.080 -6.375 3.688 1.00 88.00 85 ASN A O 1
ATOM 645 N N . THR A 1 86 ? -4.877 -4.277 4.462 1.00 89.00 86 THR A N 1
ATOM 646 C CA . THR A 1 86 ? -5.414 -4.573 5.791 1.00 89.00 86 THR A CA 1
ATOM 647 C C . THR A 1 86 ? -6.582 -3.662 6.128 1.00 89.00 86 THR A C 1
ATOM 649 O O . THR A 1 86 ? -6.700 -2.555 5.595 1.00 89.00 86 THR A O 1
ATOM 652 N N . GLU A 1 87 ? -7.422 -4.144 7.037 1.00 92.94 87 GLU A N 1
ATOM 653 C CA . GLU A 1 87 ? -8.481 -3.388 7.689 1.00 92.94 87 GLU A CA 1
ATOM 654 C C . GLU A 1 87 ? -8.181 -3.325 9.188 1.00 92.94 87 GLU A C 1
ATOM 656 O O . GLU A 1 87 ? -7.923 -4.350 9.823 1.00 92.94 87 GLU A O 1
ATOM 661 N N . LEU A 1 88 ? -8.223 -2.123 9.755 1.00 92.12 88 LEU A N 1
ATOM 662 C CA . LEU A 1 88 ? -8.258 -1.922 11.198 1.00 92.12 88 LEU A CA 1
ATOM 663 C C . LEU A 1 88 ? -9.651 -1.436 11.594 1.00 92.12 88 LEU A C 1
ATOM 665 O O . LEU A 1 88 ? -10.041 -0.333 11.221 1.00 92.12 88 LEU A O 1
ATOM 669 N N . VAL A 1 89 ? -10.365 -2.242 12.380 1.00 94.62 89 VAL A N 1
ATOM 670 C CA . VAL A 1 89 ? -11.702 -1.910 12.888 1.00 94.62 89 VAL A CA 1
ATOM 671 C C . VAL A 1 89 ? -11.596 -1.319 14.291 1.00 94.62 89 VAL A C 1
ATOM 673 O O . VAL A 1 89 ? -10.982 -1.907 15.184 1.00 94.62 89 VAL A O 1
ATOM 676 N N . LEU A 1 90 ? -12.225 -0.166 14.499 1.00 91.31 90 LEU A N 1
ATOM 677 C CA . LEU A 1 90 ? -12.238 0.582 15.753 1.00 91.31 90 LEU A CA 1
ATOM 678 C C . LEU A 1 90 ? -13.677 0.868 16.186 1.00 91.31 90 LEU A C 1
ATOM 680 O O . LEU A 1 90 ? -14.554 1.083 15.357 1.00 91.31 90 LEU A O 1
ATOM 684 N N . LYS A 1 91 ? -13.934 0.930 17.495 1.00 92.12 91 LYS A N 1
ATOM 685 C CA . LYS A 1 91 ? -15.225 1.424 18.000 1.00 92.12 91 LYS A CA 1
ATOM 686 C C . LYS A 1 91 ? -15.316 2.940 17.819 1.00 92.12 91 LYS A C 1
ATOM 688 O O . LYS A 1 91 ? -14.328 3.640 18.035 1.00 92.12 91 LYS A O 1
ATOM 693 N N . LYS A 1 92 ? -16.506 3.442 17.492 1.00 85.44 92 LYS A N 1
ATOM 694 C CA . LYS A 1 92 ? -16.817 4.871 17.589 1.00 85.44 92 LYS A CA 1
ATOM 695 C C . LYS A 1 92 ? -16.825 5.292 19.057 1.00 85.44 92 LYS A C 1
ATOM 697 O O . LYS A 1 92 ? -17.291 4.535 19.912 1.00 85.44 92 LYS A O 1
ATOM 702 N N . GLY A 1 93 ? -16.251 6.464 19.320 1.00 72.75 93 GLY A N 1
ATOM 703 C CA . GLY A 1 93 ? -16.255 7.106 20.638 1.00 72.75 93 GLY 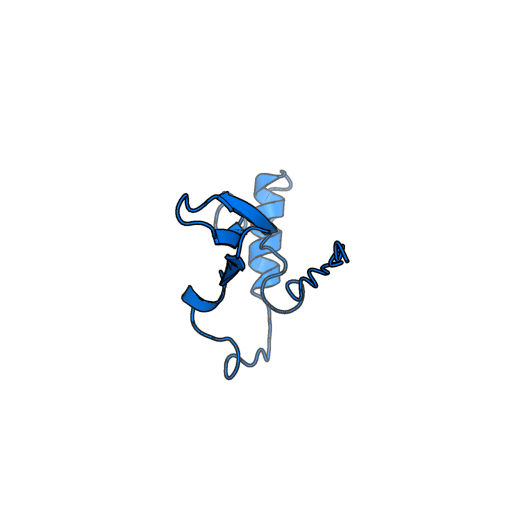A CA 1
ATOM 704 C C . GLY A 1 93 ? -17.603 7.710 20.996 1.00 72.75 93 GLY A C 1
ATOM 705 O O . GLY A 1 93 ? -18.395 7.977 20.064 1.00 72.75 93 GLY A O 1
#

Sequence (93 aa):
SGGHAFWEISTASHVDFPQLARIIEVVDNGDGTISLFTTLIESAAPHRTNFTDLSQTGLAALYRELSLNAPGARSTLGGDRKDRNTELVLKKG

Foldseek 3Di:
DPDDDDDDDDDPQCPQQVQWDWDWDWDDPVPQKIKTKTDIDHDPADCAADPVDPPPSNVSNVVRVVSPPDPPDDCPPVDDPVVNMDMDMGGHD

pLDDT: mean 84.82, std 12.32, range [45.41, 97.56]